Protein AF-A0A135SWC6-F1 (afdb_monomer_lite)

Foldseek 3Di:
DVVVVVVVVVVVVVVVVVLVLLCVLQVVCSVVSVVVVVVVVVVCVVVVVVCLVVLCVVQPDVRSVVVVVVVVVVVVCVVVVCVVCVVVVSVPDPNNVVSVVVVVVVVVVVVVVVVVVVVVVVCVVPPCVVVVVD

Secondary structure (DSSP, 8-state):
-TTHHHHHHHHHHHHHHHHHHHHHHHGGGHHHHHHHHHHHHHHHHHHHHHHHHHHHHHHHHHHHHHHHHHHHHHHTHHHHHHHHHHHHHHHT-HHHHHHHHHHHHHHHHHHHHHHHHHHHHHHHHS-GGGGS--

Organism: NCBI:txid1460502

Sequence (134 aa):
MLAGIPFGMGFMLIFIALLNYLTDAYEIFAASANAAASTSRSLLAVVLPLATTRMFNKLGIAGACSLLGGFSAIMCIIPFIFIWKGEQIRAGSRFCIALKERKAEMQRKVEEQKQREEARRIRLRDSPARKEEV

InterPro domains:
  IPR036259 MFS transporter superfamily [SSF103473] (2-88)

pLDDT: mean 81.42, std 12.16, range [45.78, 96.56]

Structure (mmCIF, N/CA/C/O backbone):
data_AF-A0A135SWC6-F1
#
_entry.id   AF-A0A135SWC6-F1
#
loop_
_atom_site.group_PDB
_atom_site.id
_atom_site.type_symbol
_atom_site.label_atom_id
_atom_site.label_alt_id
_atom_site.label_comp_id
_atom_site.label_asym_id
_atom_site.label_entity_id
_atom_site.label_seq_id
_atom_site.pdbx_PDB_ins_code
_atom_site.Cartn_x
_atom_site.Cartn_y
_atom_site.Cartn_z
_atom_site.occupancy
_atom_site.B_iso_or_equiv
_atom_site.auth_seq_id
_atom_site.auth_comp_id
_atom_site.auth_asym_id
_atom_site.auth_atom_id
_atom_site.pdbx_PDB_model_num
ATOM 1 N N . MET A 1 1 ? 1.683 -0.997 28.472 1.00 65.44 1 MET A N 1
ATOM 2 C CA . MET A 1 1 ? 2.545 -0.605 27.330 1.00 65.44 1 MET A CA 1
ATOM 3 C C . MET A 1 1 ? 3.063 -1.788 26.498 1.00 65.44 1 MET A C 1
ATOM 5 O O . MET A 1 1 ? 3.480 -1.562 25.373 1.00 65.44 1 MET A O 1
ATOM 9 N N . LEU A 1 2 ? 2.951 -3.046 26.956 1.00 85.06 2 LEU A N 1
ATOM 10 C CA . LEU A 1 2 ? 3.399 -4.230 26.194 1.00 85.06 2 LEU A CA 1
ATOM 11 C C . LEU A 1 2 ? 2.574 -4.535 24.923 1.00 85.06 2 LEU A C 1
ATOM 13 O O . LEU A 1 2 ? 3.126 -5.041 23.954 1.00 85.06 2 LEU A O 1
ATOM 17 N N . ALA A 1 3 ? 1.284 -4.179 24.882 1.00 84.69 3 ALA A N 1
ATOM 18 C CA . ALA A 1 3 ? 0.405 -4.471 23.738 1.00 84.69 3 ALA A CA 1
ATOM 19 C C . ALA A 1 3 ? 0.750 -3.693 22.449 1.00 84.69 3 ALA A C 1
ATOM 21 O O . ALA A 1 3 ? 0.398 -4.126 21.355 1.00 84.69 3 ALA A O 1
ATOM 22 N N . GLY A 1 4 ? 1.461 -2.564 22.556 1.00 88.44 4 GLY A N 1
ATOM 23 C CA . GLY A 1 4 ? 1.860 -1.767 21.391 1.00 88.44 4 GLY A CA 1
ATOM 24 C C . GLY A 1 4 ? 2.953 -2.428 20.547 1.00 88.44 4 GLY A C 1
ATOM 25 O O . GLY A 1 4 ? 3.025 -2.177 19.348 1.00 88.44 4 GLY A O 1
ATOM 26 N N . ILE A 1 5 ? 3.764 -3.304 21.150 1.00 92.31 5 ILE A N 1
ATOM 27 C CA . ILE A 1 5 ? 4.873 -3.994 20.478 1.00 92.31 5 ILE A CA 1
ATOM 28 C C . ILE A 1 5 ? 4.365 -4.945 19.380 1.00 92.31 5 ILE A C 1
ATOM 30 O O . ILE A 1 5 ? 4.731 -4.740 18.221 1.00 92.31 5 ILE A O 1
ATOM 34 N N . PRO A 1 6 ? 3.506 -5.947 19.672 1.00 90.56 6 PRO A N 1
ATOM 35 C CA . PRO A 1 6 ? 3.005 -6.850 18.635 1.00 90.56 6 PRO A CA 1
ATOM 36 C C . PRO A 1 6 ? 2.142 -6.116 17.603 1.00 90.56 6 PRO A C 1
ATOM 38 O O . PRO A 1 6 ? 2.193 -6.441 16.419 1.00 90.56 6 PRO A O 1
ATOM 41 N N . PHE A 1 7 ? 1.402 -5.085 18.026 1.00 89.69 7 PHE A N 1
ATOM 42 C CA . PHE A 1 7 ? 0.611 -4.257 17.120 1.00 89.69 7 PHE A CA 1
ATOM 43 C C . PHE A 1 7 ? 1.491 -3.508 16.107 1.00 89.69 7 PHE A C 1
ATOM 45 O O . PHE A 1 7 ? 1.264 -3.603 14.902 1.00 89.69 7 PHE A O 1
ATOM 52 N N . GLY A 1 8 ? 2.525 -2.804 16.579 1.00 92.12 8 GLY A N 1
ATOM 53 C CA . GLY A 1 8 ? 3.450 -2.067 15.716 1.00 92.12 8 GLY A CA 1
ATOM 54 C C . GLY A 1 8 ? 4.256 -2.986 14.799 1.00 92.12 8 GLY A C 1
ATOM 55 O O . GLY A 1 8 ? 4.410 -2.687 13.616 1.00 92.12 8 GLY A O 1
ATOM 56 N N . MET A 1 9 ? 4.708 -4.133 15.317 1.00 93.56 9 MET A N 1
ATOM 57 C CA . MET A 1 9 ? 5.412 -5.147 14.528 1.00 93.56 9 MET A CA 1
ATOM 58 C C . MET A 1 9 ? 4.535 -5.681 13.389 1.00 93.56 9 MET A C 1
ATOM 60 O O . MET A 1 9 ? 4.971 -5.695 12.239 1.00 93.56 9 MET A O 1
ATOM 64 N N . GLY A 1 10 ? 3.288 -6.064 13.684 1.00 91.19 10 GLY A N 1
ATOM 65 C CA . GLY A 1 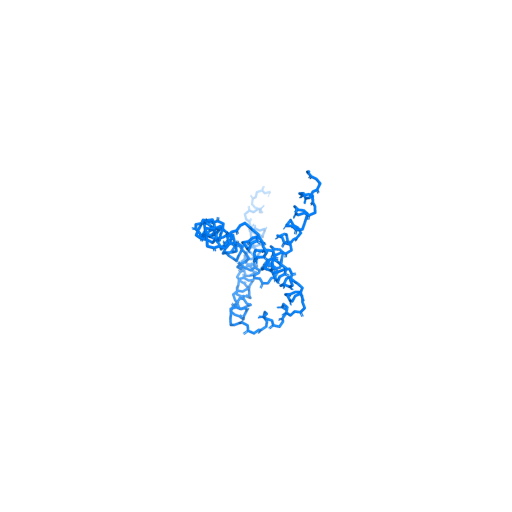10 ? 2.343 -6.542 12.672 1.00 91.19 10 GLY A CA 1
ATOM 66 C C . GLY A 1 10 ? 2.012 -5.474 11.629 1.00 91.19 10 GLY A C 1
ATOM 67 O O . GLY A 1 10 ? 2.035 -5.752 10.430 1.00 91.19 10 GLY A O 1
ATOM 68 N N . PHE A 1 11 ? 1.778 -4.235 12.068 1.00 90.75 11 PHE A N 1
ATOM 69 C CA . PHE A 1 11 ? 1.528 -3.110 11.169 1.00 90.75 11 PHE A CA 1
ATOM 70 C C . PHE A 1 11 ? 2.696 -2.879 10.200 1.00 90.75 11 PHE A C 1
ATOM 72 O O . PHE A 1 11 ? 2.472 -2.796 8.992 1.00 90.75 11 PHE A O 1
ATOM 79 N N . MET A 1 12 ? 3.934 -2.827 10.705 1.00 94.00 12 MET A N 1
ATOM 80 C CA . MET A 1 12 ? 5.123 -2.627 9.870 1.00 94.00 12 MET A CA 1
ATOM 81 C C . MET A 1 12 ? 5.350 -3.783 8.896 1.00 94.00 12 MET A C 1
ATOM 83 O O . MET A 1 12 ? 5.616 -3.537 7.721 1.00 94.00 12 MET A O 1
ATOM 87 N N . LEU A 1 13 ? 5.194 -5.032 9.349 1.00 91.56 13 LEU A N 1
ATOM 88 C CA . LEU A 1 13 ? 5.324 -6.216 8.494 1.00 91.56 13 LEU A CA 1
ATOM 89 C C . LEU A 1 13 ? 4.345 -6.174 7.318 1.00 91.56 13 LEU A C 1
ATOM 91 O O . LEU A 1 13 ? 4.757 -6.319 6.169 1.00 91.56 13 LEU A O 1
ATOM 95 N N . ILE A 1 14 ? 3.062 -5.925 7.592 1.00 89.56 14 ILE A N 1
ATOM 96 C CA . ILE A 1 14 ? 2.028 -5.845 6.552 1.00 89.56 14 ILE A CA 1
ATOM 97 C C . ILE A 1 14 ? 2.291 -4.656 5.623 1.00 89.56 14 ILE A C 1
ATOM 99 O O . ILE A 1 14 ? 2.119 -4.770 4.410 1.00 89.56 14 ILE A O 1
ATOM 103 N N . PHE A 1 15 ? 2.723 -3.517 6.170 1.00 90.56 15 PHE A N 1
ATOM 104 C CA . PHE A 1 15 ? 2.992 -2.318 5.384 1.00 90.56 15 PHE A CA 1
ATOM 105 C C . PHE A 1 15 ? 4.155 -2.519 4.406 1.00 90.56 15 PHE A C 1
ATOM 107 O O . PHE A 1 15 ? 4.007 -2.230 3.220 1.00 90.56 15 PHE A O 1
ATOM 114 N N . ILE A 1 16 ? 5.279 -3.072 4.871 1.00 92.12 16 ILE A N 1
ATOM 115 C CA . ILE A 1 16 ? 6.442 -3.365 4.022 1.00 92.12 16 ILE A CA 1
ATOM 116 C C . ILE A 1 16 ? 6.096 -4.445 2.990 1.00 92.12 16 ILE A C 1
ATOM 118 O O . ILE A 1 16 ? 6.401 -4.279 1.809 1.00 92.12 16 ILE A O 1
ATOM 122 N N . ALA A 1 17 ? 5.405 -5.516 3.398 1.00 89.88 17 ALA A N 1
ATOM 123 C CA . ALA A 1 17 ? 4.977 -6.576 2.486 1.00 89.88 17 ALA A CA 1
ATOM 124 C C . ALA A 1 17 ? 4.074 -6.043 1.361 1.00 89.88 17 ALA A C 1
ATOM 126 O O . ALA A 1 17 ? 4.263 -6.400 0.200 1.00 89.88 17 ALA A O 1
ATOM 127 N N . LEU A 1 18 ? 3.135 -5.145 1.683 1.00 87.44 18 LEU A N 1
ATOM 128 C CA . LEU A 1 18 ? 2.273 -4.495 0.698 1.00 87.44 18 LEU A CA 1
ATOM 129 C C . LEU A 1 18 ? 3.078 -3.659 -0.304 1.00 87.44 18 LEU A C 1
ATOM 131 O O . LEU A 1 18 ? 2.820 -3.762 -1.499 1.00 87.44 18 LEU A O 1
ATOM 135 N N . LEU A 1 19 ? 4.023 -2.835 0.163 1.00 89.38 19 LEU A N 1
ATOM 136 C CA . LEU A 1 19 ? 4.838 -1.983 -0.713 1.00 89.38 19 LEU A CA 1
ATOM 137 C C . LEU A 1 19 ? 5.704 -2.811 -1.669 1.00 89.38 19 LEU A C 1
ATOM 139 O O . LEU A 1 19 ? 5.791 -2.482 -2.853 1.00 89.38 19 LEU A O 1
ATOM 143 N N . ASN A 1 20 ? 6.298 -3.900 -1.176 1.00 89.19 20 ASN A N 1
ATOM 144 C CA . ASN A 1 20 ? 7.067 -4.824 -2.008 1.00 89.19 20 ASN A CA 1
ATOM 145 C C . ASN A 1 20 ? 6.163 -5.508 -3.037 1.00 89.19 20 ASN A C 1
ATOM 147 O O . ASN A 1 20 ? 6.449 -5.459 -4.229 1.00 89.19 20 ASN A O 1
ATOM 151 N N . TYR A 1 21 ? 5.009 -6.028 -2.608 1.00 84.06 21 TYR A N 1
ATOM 152 C CA . TYR A 1 21 ? 4.042 -6.640 -3.518 1.00 84.06 21 TYR A CA 1
ATOM 153 C C . TYR A 1 21 ? 3.557 -5.670 -4.604 1.00 84.06 21 TYR A C 1
ATOM 155 O O . TYR A 1 21 ? 3.471 -6.043 -5.770 1.00 84.06 21 TYR A O 1
ATOM 163 N N . LEU A 1 22 ? 3.255 -4.414 -4.255 1.00 83.56 22 LEU A N 1
ATOM 164 C CA . LEU A 1 22 ? 2.836 -3.403 -5.229 1.00 83.56 22 LEU A CA 1
ATOM 165 C C . LEU A 1 22 ? 3.957 -3.066 -6.214 1.00 83.56 22 LEU A C 1
ATOM 167 O O . LEU A 1 22 ? 3.697 -2.882 -7.402 1.00 83.56 22 LEU A O 1
ATOM 171 N N . THR A 1 23 ? 5.194 -3.015 -5.730 1.00 85.19 23 THR A N 1
ATOM 172 C CA . THR A 1 23 ? 6.367 -2.768 -6.569 1.00 85.19 23 THR A CA 1
ATOM 173 C C . THR A 1 23 ? 6.574 -3.907 -7.565 1.00 85.19 23 THR A C 1
ATOM 175 O O . THR A 1 23 ? 6.701 -3.648 -8.760 1.00 85.19 23 THR A O 1
ATOM 178 N N . ASP A 1 24 ? 6.480 -5.157 -7.113 1.00 82.62 24 ASP A N 1
ATOM 179 C CA . ASP A 1 24 ? 6.652 -6.341 -7.961 1.00 82.62 24 ASP A CA 1
ATOM 180 C C . ASP A 1 24 ? 5.457 -6.590 -8.897 1.00 82.62 24 ASP A C 1
ATOM 182 O O . ASP A 1 24 ? 5.596 -7.156 -9.984 1.00 82.62 24 ASP A O 1
ATOM 186 N N . ALA A 1 25 ? 4.247 -6.191 -8.499 1.00 77.75 25 ALA A N 1
ATOM 187 C CA . ALA A 1 25 ? 3.046 -6.361 -9.313 1.00 77.75 25 ALA A CA 1
ATOM 188 C C . ALA A 1 25 ? 2.902 -5.289 -10.401 1.00 77.75 25 ALA A C 1
ATOM 190 O O . ALA A 1 25 ? 2.391 -5.596 -11.481 1.00 77.75 25 ALA A O 1
ATOM 191 N N . TYR A 1 26 ? 3.323 -4.051 -10.121 1.00 74.75 26 TYR A N 1
ATOM 192 C CA . TYR A 1 26 ? 3.087 -2.898 -10.992 1.00 74.75 26 TYR A CA 1
ATOM 193 C C . TYR A 1 26 ? 4.347 -2.318 -11.636 1.00 74.75 26 TYR A C 1
ATOM 195 O O . TYR A 1 26 ? 4.194 -1.487 -12.527 1.00 74.75 26 TYR A O 1
ATOM 203 N N . GLU A 1 27 ? 5.550 -2.738 -11.230 1.00 80.50 27 GLU A N 1
ATOM 204 C CA . GLU A 1 27 ? 6.871 -2.374 -11.771 1.00 80.50 27 GLU A CA 1
ATOM 205 C C . GLU A 1 27 ? 6.989 -0.907 -12.234 1.00 80.50 27 GLU A C 1
ATOM 207 O O . GLU A 1 27 ? 7.358 -0.032 -11.458 1.00 80.50 27 GLU A O 1
ATOM 212 N N . ILE A 1 28 ? 6.636 -0.601 -13.488 1.00 78.06 28 ILE A N 1
ATOM 213 C CA . ILE A 1 28 ? 6.703 0.753 -14.069 1.00 78.06 28 ILE A CA 1
ATOM 214 C C . ILE A 1 28 ? 5.759 1.734 -13.379 1.00 78.06 28 ILE A C 1
ATOM 216 O O . ILE A 1 28 ? 6.099 2.900 -13.191 1.00 78.06 28 ILE A O 1
ATOM 220 N N . PHE A 1 29 ? 4.572 1.276 -12.988 1.00 80.06 29 PHE A N 1
ATOM 221 C CA . PHE A 1 29 ? 3.599 2.089 -12.265 1.00 80.06 29 PHE A CA 1
ATOM 222 C C . PHE A 1 29 ? 3.674 1.875 -10.750 1.00 80.06 29 PHE A C 1
ATOM 224 O O . PHE A 1 29 ? 2.767 2.310 -10.044 1.00 80.06 29 PHE A O 1
ATOM 231 N N . ALA A 1 30 ? 4.748 1.269 -10.226 1.00 83.94 30 ALA A N 1
ATOM 232 C CA . ALA A 1 30 ? 4.932 1.051 -8.789 1.00 83.94 30 ALA A CA 1
ATOM 233 C C . ALA A 1 30 ? 4.803 2.350 -7.976 1.00 83.94 30 ALA A C 1
ATOM 235 O O . ALA A 1 30 ? 4.108 2.384 -6.962 1.00 83.94 30 ALA A O 1
ATOM 236 N N . ALA A 1 31 ? 5.401 3.450 -8.450 1.00 86.38 31 ALA A N 1
ATOM 237 C CA . ALA A 1 31 ? 5.317 4.749 -7.780 1.00 86.38 31 ALA A CA 1
ATOM 238 C C . ALA A 1 31 ? 3.871 5.276 -7.698 1.00 86.38 31 ALA A C 1
ATOM 240 O O . ALA A 1 31 ? 3.433 5.737 -6.644 1.00 86.38 31 ALA A O 1
ATOM 241 N N . SER A 1 32 ? 3.107 5.163 -8.789 1.00 88.31 32 SER A N 1
ATOM 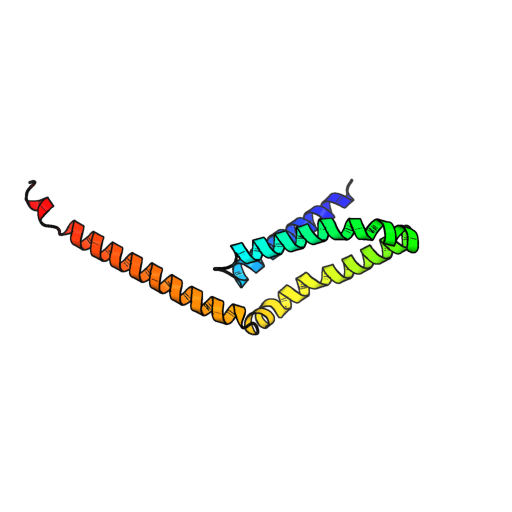242 C CA . SER A 1 32 ? 1.701 5.586 -8.834 1.00 88.31 32 SER A CA 1
ATOM 243 C C . SER A 1 32 ? 0.806 4.670 -7.999 1.00 88.31 32 SER A C 1
ATOM 245 O O . SER A 1 32 ? -0.058 5.159 -7.274 1.00 88.31 32 SER A O 1
ATOM 247 N N . ALA A 1 33 ? 1.049 3.358 -8.029 1.00 86.94 33 ALA A N 1
ATOM 248 C CA . ALA A 1 33 ? 0.330 2.395 -7.208 1.00 86.94 33 ALA A CA 1
ATOM 249 C C . ALA A 1 33 ? 0.562 2.658 -5.710 1.00 86.94 33 ALA A C 1
ATOM 251 O O . ALA A 1 33 ? -0.393 2.687 -4.934 1.00 86.94 33 ALA A O 1
ATOM 252 N N . ASN A 1 34 ? 1.807 2.931 -5.305 1.00 89.31 34 ASN A N 1
ATOM 253 C CA . ASN A 1 34 ? 2.138 3.285 -3.924 1.00 89.31 34 ASN A CA 1
ATOM 254 C C . ASN A 1 34 ? 1.510 4.624 -3.510 1.00 89.31 34 ASN A C 1
ATOM 256 O O . ASN A 1 34 ? 1.041 4.750 -2.378 1.00 89.31 34 ASN A O 1
ATOM 260 N N . ALA A 1 35 ? 1.438 5.600 -4.422 1.00 92.38 35 ALA A N 1
ATOM 261 C CA . ALA A 1 35 ? 0.724 6.854 -4.188 1.00 92.38 35 ALA A CA 1
ATOM 262 C C . ALA A 1 35 ? -0.786 6.626 -4.007 1.00 92.38 35 ALA A C 1
ATOM 264 O O . ALA A 1 35 ? -1.367 7.121 -3.049 1.00 92.38 35 ALA A O 1
ATOM 265 N N . ALA A 1 36 ? -1.425 5.815 -4.855 1.00 91.75 36 ALA A N 1
ATOM 266 C CA . ALA A 1 36 ? -2.835 5.466 -4.690 1.00 91.75 36 ALA A CA 1
ATOM 267 C C . ALA A 1 36 ? -3.083 4.750 -3.350 1.00 91.75 36 ALA A C 1
ATOM 269 O O . ALA A 1 36 ? -3.995 5.115 -2.609 1.00 91.75 36 ALA A O 1
ATOM 270 N N . ALA A 1 37 ? -2.226 3.790 -2.988 1.00 90.19 37 ALA A N 1
ATOM 271 C CA . ALA A 1 37 ? -2.308 3.081 -1.714 1.00 90.19 37 ALA A CA 1
ATOM 272 C C . ALA A 1 37 ? -2.129 4.014 -0.501 1.00 90.19 37 ALA A C 1
ATOM 274 O O . ALA A 1 37 ? -2.796 3.833 0.523 1.00 90.19 37 ALA A O 1
ATOM 275 N N . SER A 1 38 ? -1.244 5.013 -0.585 1.00 93.44 38 SER A N 1
ATOM 276 C CA . SER A 1 38 ? -1.070 6.006 0.478 1.00 93.44 38 SER A CA 1
ATOM 277 C C . SER A 1 38 ? -2.269 6.953 0.563 1.00 93.44 38 SER A C 1
ATOM 279 O O . SER A 1 38 ? -2.784 7.165 1.658 1.00 93.44 38 SER A O 1
ATOM 281 N N . THR A 1 39 ? -2.795 7.430 -0.569 1.00 96.12 39 THR A N 1
ATOM 282 C CA . THR A 1 39 ? -3.995 8.277 -0.615 1.00 96.12 39 THR A CA 1
ATOM 283 C C . THR A 1 39 ? -5.218 7.565 -0.045 1.00 96.12 39 THR A C 1
ATOM 285 O O . THR A 1 39 ? -5.904 8.137 0.801 1.00 96.12 39 THR A O 1
ATOM 288 N N . SER A 1 40 ? -5.482 6.312 -0.433 1.00 93.81 40 SER A N 1
ATOM 289 C CA . SER A 1 40 ? -6.600 5.535 0.119 1.00 93.81 40 SER A CA 1
ATOM 290 C C . SER A 1 40 ? -6.474 5.356 1.632 1.00 93.81 40 SER A C 1
ATOM 292 O O . SER A 1 40 ? -7.455 5.523 2.355 1.00 93.81 40 SER A O 1
ATOM 294 N N . ARG A 1 41 ? -5.264 5.075 2.133 1.00 91.94 41 ARG A N 1
ATOM 295 C CA . ARG A 1 41 ? -5.004 4.963 3.576 1.00 91.94 41 ARG A CA 1
ATOM 296 C C . ARG A 1 41 ? -5.268 6.282 4.302 1.00 91.94 41 ARG A C 1
ATOM 298 O O . ARG A 1 41 ? -5.934 6.271 5.334 1.00 91.94 41 ARG A O 1
ATOM 305 N N . SER A 1 42 ? -4.789 7.399 3.762 1.00 95.69 42 SER A N 1
ATOM 306 C CA . SER A 1 42 ? -5.021 8.728 4.339 1.00 95.69 42 SER A CA 1
ATOM 307 C C . SER A 1 42 ? -6.502 9.101 4.338 1.00 95.69 42 SER A C 1
ATOM 309 O O . SER A 1 42 ? -7.003 9.610 5.336 1.00 95.69 42 SER A O 1
ATOM 311 N N . LEU A 1 43 ? -7.231 8.791 3.262 1.00 96.56 43 LEU A N 1
ATOM 312 C CA . LEU A 1 43 ? -8.670 9.038 3.189 1.00 96.56 43 LEU A CA 1
ATOM 313 C C . LEU A 1 43 ? -9.419 8.275 4.285 1.00 96.56 43 LEU A C 1
ATOM 315 O O . LEU A 1 43 ? -10.233 8.858 4.996 1.00 96.56 43 LEU A O 1
ATOM 319 N N . LEU A 1 44 ? -9.107 6.990 4.467 1.00 92.06 44 LEU A N 1
ATOM 320 C CA . LEU A 1 44 ? -9.701 6.187 5.534 1.00 92.06 44 LEU A CA 1
ATOM 321 C C . LEU A 1 44 ? -9.352 6.737 6.922 1.00 92.06 44 LEU A C 1
ATOM 323 O O . LEU A 1 44 ? -10.237 6.810 7.771 1.00 92.06 44 LEU A O 1
ATOM 327 N N . ALA A 1 45 ? -8.111 7.183 7.137 1.00 92.69 45 ALA A N 1
ATOM 328 C CA . ALA A 1 45 ? -7.689 7.783 8.402 1.00 92.69 45 ALA A CA 1
ATOM 329 C C . ALA A 1 45 ? -8.484 9.051 8.764 1.00 92.69 45 ALA A C 1
ATOM 331 O O . ALA A 1 45 ? -8.681 9.317 9.946 1.00 92.69 45 ALA A O 1
ATOM 332 N N . VAL A 1 46 ? -8.977 9.802 7.773 1.00 94.75 46 VAL A N 1
ATOM 333 C CA . VAL A 1 46 ? -9.832 10.983 7.995 1.00 94.75 46 VAL A CA 1
ATOM 334 C C . VAL A 1 46 ? -11.313 10.608 8.116 1.00 94.75 46 VAL A C 1
ATOM 336 O O . VAL A 1 46 ? -12.018 11.129 8.980 1.00 94.75 46 VAL A O 1
ATOM 339 N N . VAL A 1 47 ? -11.804 9.700 7.271 1.00 94.06 47 VAL A N 1
ATOM 340 C CA . VAL A 1 47 ? -13.235 9.367 7.192 1.00 94.06 47 VAL A CA 1
ATOM 341 C C . VAL A 1 47 ? -13.701 8.524 8.381 1.00 94.06 47 VAL A C 1
ATOM 343 O O . VAL A 1 47 ? -14.790 8.762 8.904 1.00 94.06 47 VAL A O 1
ATOM 346 N N . LEU A 1 48 ? -12.894 7.560 8.839 1.00 89.81 48 LEU A N 1
ATOM 347 C CA . LEU A 1 48 ? -13.265 6.665 9.942 1.00 89.81 48 LEU A CA 1
ATOM 348 C C . LEU A 1 48 ? -13.604 7.433 11.234 1.00 89.81 48 LEU A C 1
ATOM 350 O O . LEU A 1 4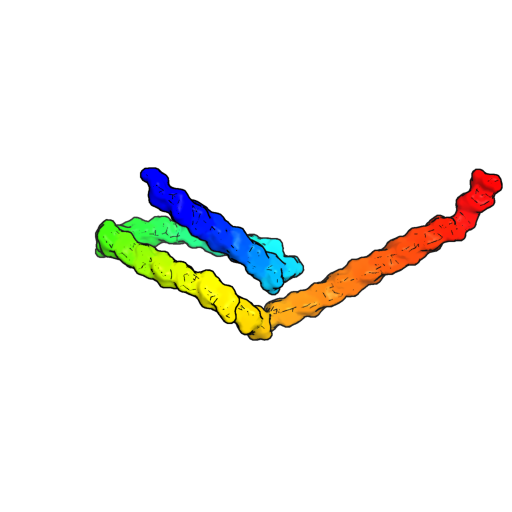8 ? -14.711 7.240 11.740 1.00 89.81 48 LEU A O 1
ATOM 354 N N . PRO A 1 49 ? -12.752 8.350 11.741 1.00 90.81 49 PRO A N 1
ATOM 355 C CA . PRO A 1 49 ? -13.062 9.150 12.929 1.00 90.81 49 PRO A CA 1
ATOM 356 C C . PRO A 1 49 ? -14.356 9.963 12.821 1.00 90.81 49 PRO A C 1
ATOM 358 O O . PRO A 1 49 ? -15.065 10.114 13.815 1.00 90.81 49 PRO A O 1
ATOM 361 N N . LEU A 1 50 ? -14.696 10.448 11.622 1.00 91.75 50 LEU A N 1
ATOM 362 C CA . LEU A 1 50 ? -15.914 11.228 11.396 1.00 91.75 50 LEU A CA 1
ATOM 363 C C . LEU A 1 50 ? -17.183 10.391 11.640 1.00 91.75 50 LEU A C 1
ATOM 365 O O . LEU A 1 50 ? -18.179 10.894 12.164 1.00 91.75 50 LEU A O 1
ATOM 369 N N . ALA A 1 51 ? -17.138 9.099 11.305 1.00 88.06 51 ALA A N 1
ATOM 370 C CA . ALA A 1 51 ? -18.220 8.152 11.563 1.00 88.06 51 ALA A CA 1
ATOM 371 C C . ALA A 1 51 ? -18.212 7.611 13.008 1.00 88.06 51 ALA A C 1
ATOM 373 O O . ALA A 1 51 ? -19.272 7.281 13.551 1.00 88.06 51 ALA A O 1
ATOM 374 N N . THR A 1 52 ? -17.040 7.562 13.652 1.00 89.00 52 THR A N 1
ATOM 375 C CA . THR A 1 52 ? -16.839 6.986 14.991 1.00 89.00 52 THR A CA 1
ATOM 376 C C . THR A 1 52 ? -17.766 7.592 16.043 1.00 89.00 52 THR A C 1
ATOM 378 O O . THR A 1 52 ? -18.405 6.846 16.781 1.00 89.00 52 THR A O 1
ATOM 381 N N . THR A 1 53 ? -17.938 8.915 16.090 1.00 88.69 53 THR A N 1
ATOM 382 C CA . THR A 1 53 ? -18.803 9.560 17.100 1.00 88.69 53 THR A CA 1
ATOM 383 C C . THR A 1 53 ? -20.249 9.069 17.020 1.00 88.69 53 THR A C 1
ATOM 385 O O . THR A 1 53 ? -20.877 8.769 18.033 1.00 88.69 53 THR A O 1
ATOM 388 N N . ARG A 1 54 ? -20.793 8.932 15.804 1.00 87.81 54 ARG A N 1
ATOM 389 C CA . ARG A 1 54 ? -22.163 8.434 15.601 1.00 87.81 54 ARG A CA 1
ATOM 390 C C . ARG A 1 54 ? -22.272 6.941 15.914 1.00 87.81 54 ARG A C 1
ATOM 392 O O . ARG A 1 54 ? -23.287 6.519 16.463 1.00 87.81 54 ARG A O 1
ATOM 399 N N . MET A 1 55 ? -21.229 6.168 15.612 1.00 90.88 55 MET A N 1
ATOM 400 C CA . MET A 1 55 ? -21.151 4.740 15.924 1.00 90.88 55 MET A CA 1
ATOM 401 C C . MET A 1 55 ? -21.155 4.488 17.437 1.00 90.88 55 MET A C 1
ATOM 403 O O . MET A 1 55 ? -21.982 3.719 17.922 1.00 90.88 55 MET A O 1
ATOM 407 N N . PHE A 1 56 ? -20.294 5.175 18.192 1.00 90.00 56 PHE A N 1
ATOM 408 C CA . PHE A 1 56 ? -20.207 5.012 19.646 1.00 90.00 56 PHE A CA 1
ATOM 409 C C . PHE A 1 56 ? -21.475 5.485 20.366 1.00 90.00 56 PHE A C 1
ATOM 411 O O . PHE A 1 56 ? -21.909 4.828 21.309 1.00 90.00 56 PHE A O 1
ATOM 418 N N . ASN A 1 57 ? -22.125 6.549 19.883 1.00 89.88 57 ASN A N 1
ATOM 419 C CA . ASN A 1 57 ? -23.381 7.032 20.466 1.00 89.88 57 ASN A CA 1
ATOM 420 C C . ASN A 1 57 ? -24.553 6.052 20.286 1.00 89.88 57 ASN A C 1
ATOM 422 O O . ASN A 1 57 ? -25.437 6.013 21.135 1.00 89.88 57 ASN A O 1
ATOM 426 N N . LYS A 1 58 ? -24.590 5.272 19.194 1.00 89.19 58 LYS A N 1
ATOM 427 C CA . LYS A 1 58 ? -25.663 4.289 18.958 1.00 89.19 58 LYS A CA 1
ATOM 428 C C . LYS A 1 58 ? -25.394 2.918 19.576 1.00 89.19 58 LYS A C 1
ATOM 430 O O . LYS A 1 58 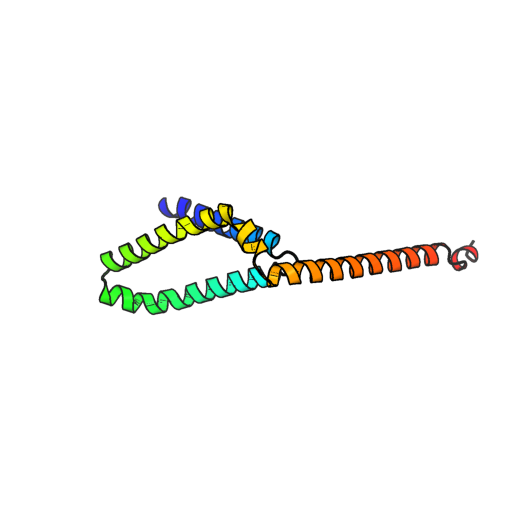? -26.334 2.276 20.026 1.00 89.19 58 LYS A O 1
ATOM 435 N N . LEU A 1 59 ? -24.144 2.453 19.546 1.00 85.00 59 LEU A N 1
ATOM 436 C CA . LEU A 1 59 ? -23.776 1.077 19.911 1.00 85.00 59 LEU A CA 1
ATOM 437 C C . LEU A 1 59 ? -23.164 0.950 21.314 1.00 85.00 59 LEU A C 1
ATOM 439 O O . LEU A 1 59 ? -22.986 -0.164 21.808 1.00 85.00 59 LEU A O 1
ATOM 443 N N . GLY A 1 60 ? -22.816 2.072 21.949 1.00 87.88 60 GLY A N 1
ATOM 444 C CA . GLY A 1 60 ? -22.060 2.086 23.196 1.00 87.88 60 GLY A CA 1
ATOM 445 C C . GLY A 1 60 ? -20.622 1.584 23.023 1.00 87.88 60 GLY A C 1
ATOM 446 O O . GLY A 1 60 ? -20.202 1.150 21.948 1.00 87.88 60 GLY A O 1
ATOM 447 N N . ILE A 1 61 ? -19.844 1.638 24.105 1.00 89.06 61 ILE A N 1
ATOM 448 C CA . ILE A 1 61 ? -18.405 1.325 24.076 1.00 89.06 61 ILE A CA 1
ATOM 449 C C . ILE A 1 61 ? -18.166 -0.155 23.746 1.00 89.06 61 ILE A C 1
ATOM 451 O O . ILE A 1 61 ? -17.382 -0.472 22.855 1.00 89.06 61 ILE A O 1
ATOM 455 N N . ALA A 1 62 ? -18.869 -1.067 24.422 1.00 88.94 62 ALA A N 1
ATOM 456 C CA . ALA A 1 62 ? -18.683 -2.505 24.229 1.00 88.94 62 ALA A CA 1
ATOM 457 C C . ALA A 1 62 ? -19.105 -2.971 22.823 1.00 88.94 62 ALA A C 1
ATOM 459 O O . ALA A 1 62 ? -18.397 -3.762 22.195 1.00 88.94 62 ALA A O 1
ATOM 460 N N . GLY A 1 63 ? -20.223 -2.445 22.306 1.00 89.75 63 GLY A N 1
ATOM 461 C CA . GLY A 1 63 ? -20.722 -2.774 20.971 1.00 89.75 63 GLY A CA 1
ATOM 462 C C . GLY A 1 63 ? -19.799 -2.261 19.867 1.00 89.75 63 GLY A C 1
ATOM 463 O O . GLY A 1 63 ? -19.423 -3.018 18.973 1.00 89.75 63 GLY A O 1
ATOM 464 N N . ALA A 1 64 ? -19.372 -0.998 19.957 1.00 89.12 64 ALA A N 1
ATOM 465 C CA . ALA A 1 64 ? -18.463 -0.394 18.985 1.00 89.12 64 ALA A CA 1
ATOM 466 C C . ALA A 1 64 ? -17.094 -1.099 18.954 1.00 89.12 64 ALA A C 1
ATOM 468 O O . ALA A 1 64 ? -16.592 -1.420 17.876 1.00 89.12 64 ALA A O 1
ATOM 469 N N . CYS A 1 65 ? -16.515 -1.409 20.120 1.00 89.94 65 CYS A N 1
ATOM 470 C CA . CYS A 1 65 ? -15.244 -2.131 20.209 1.00 89.94 65 CYS A CA 1
ATOM 471 C C . CYS A 1 65 ? -15.335 -3.558 19.649 1.00 89.94 65 CYS A C 1
ATOM 473 O O . CYS A 1 65 ? -14.423 -3.990 18.946 1.00 89.94 65 CYS A O 1
ATOM 475 N N . SER A 1 66 ? -16.432 -4.277 19.906 1.00 92.12 66 SER A N 1
ATOM 476 C CA . SER A 1 66 ? -16.627 -5.641 19.388 1.00 92.12 66 SER A CA 1
ATOM 477 C C . SER A 1 66 ? -16.792 -5.658 17.867 1.00 92.12 66 SER A C 1
ATOM 479 O O . SER A 1 66 ? -16.237 -6.525 17.196 1.00 92.12 66 SER A O 1
ATOM 481 N N . LEU A 1 67 ? -17.494 -4.668 17.307 1.00 91.19 67 LEU A N 1
ATOM 482 C CA . LEU A 1 67 ? -17.664 -4.524 15.861 1.00 91.19 67 LEU A CA 1
ATOM 483 C C . LEU A 1 67 ? -16.339 -4.192 15.161 1.00 91.19 67 LEU A C 1
ATOM 485 O O . LEU A 1 67 ? -15.986 -4.841 14.177 1.00 91.19 67 LEU A O 1
ATOM 489 N N . LEU A 1 68 ? -15.576 -3.230 15.691 1.00 90.38 68 LEU A N 1
ATOM 490 C CA . LEU A 1 68 ? -14.252 -2.886 15.161 1.00 90.38 68 LEU A CA 1
ATOM 491 C C . LEU A 1 68 ? -13.259 -4.048 15.302 1.00 90.38 68 LEU A C 1
ATOM 493 O O . LEU A 1 68 ? -12.496 -4.321 14.375 1.00 90.38 68 LEU A O 1
ATOM 497 N N . GLY A 1 69 ? -13.292 -4.762 16.431 1.00 90.31 69 GLY A N 1
ATOM 498 C CA . GLY A 1 69 ? -12.481 -5.956 16.662 1.00 90.31 69 GLY A CA 1
ATOM 499 C C . GLY A 1 69 ? -12.812 -7.086 15.685 1.00 90.31 69 GLY A C 1
ATOM 500 O O . GLY A 1 69 ? -11.906 -7.653 15.078 1.00 90.31 69 GLY A O 1
ATOM 501 N N . GLY A 1 70 ? -14.100 -7.364 15.464 1.00 92.19 70 GLY A N 1
ATOM 502 C CA . GLY A 1 70 ? -14.554 -8.359 14.489 1.00 92.19 70 GLY A CA 1
ATOM 503 C C . GLY A 1 70 ? -14.171 -7.995 13.053 1.00 92.19 70 GLY A C 1
ATOM 504 O O . GLY A 1 70 ? -13.659 -8.836 12.317 1.00 92.19 70 GLY A O 1
ATOM 505 N N . PHE A 1 71 ? -14.333 -6.727 12.667 1.00 90.81 71 PHE A N 1
ATOM 506 C CA . PHE A 1 71 ? -13.907 -6.249 11.351 1.00 90.81 71 PHE A CA 1
ATOM 507 C C . PHE A 1 71 ? -12.390 -6.383 11.158 1.00 90.81 71 PHE A C 1
ATOM 509 O O . PHE A 1 71 ? -11.937 -6.862 10.119 1.00 90.81 71 PHE A O 1
ATOM 516 N N . SER A 1 72 ? -11.601 -6.032 12.177 1.00 89.56 72 SER A N 1
ATOM 517 C CA . SER A 1 72 ? -10.145 -6.214 12.174 1.00 89.56 72 SER A CA 1
ATOM 518 C C . SER A 1 72 ? -9.749 -7.687 12.005 1.00 89.56 72 SER A C 1
ATOM 520 O O . SER A 1 72 ? -8.888 -8.008 11.187 1.00 89.56 72 SER A O 1
ATOM 522 N N . ALA A 1 73 ? -10.433 -8.606 12.697 1.00 90.25 73 ALA A N 1
ATOM 523 C CA . ALA A 1 73 ? -10.189 -10.042 12.568 1.00 90.25 73 ALA A CA 1
ATOM 524 C C . ALA A 1 73 ? -10.458 -10.563 11.144 1.00 90.25 73 ALA A C 1
ATOM 526 O O . ALA A 1 73 ? -9.677 -11.359 10.627 1.00 90.25 73 ALA A O 1
ATOM 527 N N . ILE A 1 74 ? -11.511 -10.075 10.476 1.00 91.25 74 ILE A N 1
ATOM 528 C CA . ILE A 1 74 ? -11.788 -10.406 9.067 1.00 91.25 74 ILE A CA 1
ATOM 529 C C . ILE A 1 74 ? -10.681 -9.857 8.156 1.00 91.25 74 ILE A C 1
ATOM 531 O O . ILE A 1 74 ? -10.190 -10.567 7.277 1.00 91.25 74 ILE A O 1
ATOM 535 N N . MET A 1 75 ? -10.246 -8.612 8.379 1.00 87.62 75 MET A N 1
ATOM 536 C CA . MET A 1 75 ? -9.174 -7.988 7.594 1.00 87.62 75 MET A CA 1
ATOM 537 C C . MET A 1 75 ? -7.836 -8.730 7.727 1.00 87.62 75 MET A C 1
ATOM 539 O O . MET A 1 75 ? -7.078 -8.775 6.760 1.00 87.62 75 MET A O 1
ATOM 543 N N . CYS A 1 76 ? -7.557 -9.375 8.867 1.00 86.94 76 CYS A N 1
ATOM 544 C CA . CYS A 1 76 ? -6.359 -10.206 9.041 1.00 86.94 76 CYS A CA 1
ATOM 545 C C . CYS A 1 76 ? -6.275 -11.379 8.052 1.00 86.94 76 CYS A C 1
ATOM 547 O O . CYS A 1 76 ? -5.171 -11.823 7.749 1.00 86.94 76 CYS A O 1
ATOM 549 N N . ILE A 1 77 ? -7.398 -11.872 7.519 1.00 85.31 77 ILE A N 1
ATOM 550 C CA . ILE A 1 77 ? -7.419 -12.996 6.566 1.00 85.31 77 ILE A CA 1
ATOM 551 C C . ILE A 1 77 ? -6.976 -12.543 5.161 1.00 85.31 77 ILE A C 1
ATOM 553 O O . ILE A 1 77 ? -6.404 -13.317 4.393 1.00 85.31 77 ILE A O 1
ATOM 557 N N . ILE A 1 78 ? -7.184 -11.267 4.826 1.00 83.81 78 ILE A N 1
ATOM 558 C CA . ILE A 1 78 ? -6.907 -10.694 3.501 1.00 83.81 78 ILE A CA 1
ATOM 559 C C . ILE A 1 78 ? -5.459 -10.899 3.028 1.00 83.81 78 ILE A C 1
ATOM 561 O O . ILE A 1 78 ? -5.298 -11.401 1.914 1.00 83.81 78 ILE A O 1
ATOM 565 N N . PRO A 1 79 ? -4.400 -10.562 3.796 1.00 78.94 79 PRO A N 1
ATOM 566 C CA . PRO A 1 79 ? -3.025 -10.749 3.330 1.00 78.94 79 PRO A CA 1
ATOM 567 C C . PRO A 1 79 ? -2.709 -12.210 2.976 1.00 78.94 79 PRO A C 1
ATOM 569 O O . PRO A 1 79 ? -2.028 -12.455 1.984 1.00 78.94 79 PRO A O 1
ATOM 572 N N . PHE A 1 80 ? -3.262 -13.187 3.703 1.00 80.00 80 PHE A N 1
ATOM 573 C CA . PHE A 1 80 ? -3.080 -14.610 3.391 1.00 80.00 80 PHE A CA 1
ATOM 574 C C . PHE A 1 80 ? -3.748 -15.005 2.070 1.00 80.00 80 PHE A C 1
ATOM 576 O O . PHE A 1 80 ? -3.159 -15.726 1.265 1.00 80.00 80 PHE A O 1
ATOM 583 N N . ILE A 1 81 ? -4.951 -14.487 1.806 1.00 78.38 81 ILE A N 1
ATOM 584 C CA . ILE A 1 81 ? -5.648 -14.710 0.532 1.00 78.38 81 ILE A CA 1
ATOM 585 C C . ILE A 1 81 ? -4.857 -14.096 -0.630 1.00 78.38 81 ILE A C 1
ATOM 587 O O . ILE A 1 81 ? -4.724 -14.721 -1.684 1.00 78.38 81 ILE A O 1
ATOM 591 N N . PHE A 1 82 ? -4.308 -12.893 -0.441 1.00 73.44 82 PHE A N 1
ATOM 592 C CA . PHE A 1 82 ? -3.492 -12.220 -1.454 1.00 73.44 82 PHE A CA 1
ATOM 593 C C . PHE A 1 82 ? -2.194 -12.972 -1.762 1.00 73.44 82 PHE A C 1
ATOM 595 O O . PHE A 1 82 ? -1.817 -13.045 -2.928 1.00 73.44 82 PHE A O 1
ATOM 602 N N . ILE A 1 83 ? -1.550 -13.587 -0.766 1.00 70.31 83 ILE A N 1
ATOM 603 C CA . ILE A 1 83 ? -0.374 -14.445 -0.989 1.00 70.31 83 ILE A CA 1
ATOM 604 C C . ILE A 1 83 ? -0.751 -15.683 -1.815 1.00 70.31 83 ILE A C 1
ATOM 606 O O . ILE A 1 83 ? -0.011 -16.066 -2.716 1.00 70.31 83 ILE A O 1
ATOM 610 N N . TRP A 1 84 ? -1.912 -16.292 -1.556 1.00 67.75 84 TRP A N 1
ATOM 611 C CA . TRP A 1 84 ? -2.301 -17.544 -2.212 1.00 67.75 84 TRP A CA 1
ATOM 612 C C . TRP A 1 84 ? -2.869 -17.360 -3.631 1.00 67.75 84 TRP A C 1
ATOM 614 O O . TRP A 1 84 ? -2.687 -18.225 -4.484 1.00 67.75 84 TRP A O 1
ATOM 624 N N . LYS A 1 85 ? -3.546 -16.235 -3.912 1.00 63.94 85 LYS A N 1
ATOM 625 C CA . LYS A 1 85 ? -4.193 -15.951 -5.214 1.00 63.94 85 LYS A CA 1
ATOM 626 C C . LYS A 1 85 ? -3.623 -14.754 -5.983 1.00 63.94 85 LYS A C 1
ATOM 628 O O . LYS A 1 85 ? -4.150 -14.421 -7.047 1.00 63.94 85 LYS A O 1
ATOM 633 N N . GLY A 1 86 ? -2.564 -14.110 -5.493 1.00 61.47 86 GLY A N 1
ATOM 634 C CA . GLY A 1 86 ? -2.016 -12.881 -6.080 1.00 61.47 86 GLY A CA 1
ATOM 635 C C . GLY A 1 86 ? -1.647 -13.017 -7.559 1.00 61.47 86 GLY A C 1
ATOM 636 O O . GLY A 1 86 ? -1.968 -12.143 -8.365 1.00 61.47 86 GLY A O 1
ATOM 637 N N . GLU A 1 87 ? -1.078 -14.159 -7.949 1.00 58.69 87 GLU A N 1
ATOM 638 C CA . GLU A 1 87 ? -0.704 -14.435 -9.340 1.00 58.69 87 GLU A CA 1
ATOM 639 C C . GLU A 1 87 ? -1.915 -14.547 -10.281 1.00 58.69 87 GLU A C 1
ATOM 641 O O . GLU A 1 87 ? -1.896 -13.995 -11.382 1.00 58.69 87 GLU A O 1
ATOM 646 N N . GLN A 1 88 ? -3.006 -15.179 -9.827 1.00 53.81 88 GLN A N 1
ATOM 647 C CA . GLN A 1 88 ? -4.237 -15.326 -10.614 1.00 53.81 88 GLN A CA 1
ATOM 648 C C . GLN A 1 88 ? -5.000 -14.004 -10.761 1.00 53.81 88 GLN A C 1
ATOM 650 O O . GLN A 1 88 ? -5.541 -13.718 -11.828 1.00 53.81 88 GLN A O 1
ATOM 655 N N . ILE A 1 89 ? -5.007 -13.163 -9.721 1.00 59.41 89 ILE A N 1
ATOM 656 C CA . ILE A 1 89 ? -5.620 -11.826 -9.775 1.00 59.41 89 ILE A CA 1
ATOM 657 C C . ILE A 1 89 ? -4.836 -10.917 -10.736 1.00 59.41 89 ILE A C 1
ATOM 659 O O . ILE A 1 89 ? -5.430 -10.141 -11.487 1.00 59.41 89 ILE A O 1
ATOM 663 N N . ARG A 1 90 ? -3.504 -11.050 -10.766 1.00 59.56 90 ARG A N 1
ATOM 664 C CA . ARG A 1 90 ? -2.621 -10.290 -11.662 1.00 59.56 90 ARG A CA 1
ATOM 665 C C . ARG A 1 90 ? -2.769 -10.714 -13.129 1.00 59.56 90 ARG A C 1
ATOM 667 O O . ARG A 1 90 ? -2.741 -9.861 -14.012 1.00 59.56 90 ARG A O 1
ATOM 674 N N . ALA A 1 91 ? -2.982 -12.004 -13.393 1.00 54.62 91 ALA A N 1
ATOM 675 C CA . ALA A 1 91 ? -3.150 -12.538 -14.747 1.00 54.62 91 ALA A CA 1
ATOM 676 C C . ALA A 1 91 ? -4.478 -12.134 -15.424 1.00 54.62 91 ALA A C 1
ATOM 678 O O . ALA A 1 91 ? -4.545 -12.087 -16.650 1.00 54.62 91 ALA A O 1
ATOM 679 N N . GLY A 1 92 ? -5.523 -11.816 -14.651 1.00 54.47 92 GLY A N 1
ATOM 680 C CA . GLY A 1 92 ? -6.853 -11.488 -15.184 1.00 54.47 92 GLY A CA 1
ATOM 681 C C . GLY A 1 92 ? -7.092 -10.015 -15.547 1.00 54.47 92 GLY A C 1
ATOM 682 O O . GLY A 1 92 ? -8.128 -9.693 -16.126 1.00 54.47 92 GLY A O 1
ATOM 683 N N . SER A 1 93 ? -6.181 -9.096 -15.206 1.00 62.75 93 SER A N 1
ATOM 684 C CA . SER A 1 93 ? -6.415 -7.653 -15.370 1.00 62.75 93 SER A CA 1
ATOM 685 C C . SER A 1 93 ? -5.889 -7.107 -16.702 1.00 62.75 93 SER A C 1
ATOM 687 O O . SER A 1 93 ? -4.693 -7.181 -16.991 1.00 62.75 93 SER A O 1
ATOM 689 N N . ARG A 1 94 ? -6.765 -6.429 -17.465 1.00 57.06 94 ARG A N 1
ATOM 690 C CA . ARG A 1 94 ? -6.404 -5.651 -18.674 1.00 57.06 94 ARG A CA 1
ATOM 691 C C . ARG A 1 94 ? -5.277 -4.642 -18.412 1.00 57.06 94 ARG A C 1
ATOM 693 O O . ARG A 1 94 ? -4.513 -4.334 -19.322 1.00 57.06 94 ARG A O 1
ATOM 700 N N . PHE A 1 95 ? -5.159 -4.150 -17.176 1.00 66.00 95 PHE A N 1
ATOM 701 C CA . PHE A 1 95 ? -4.124 -3.197 -16.781 1.00 66.00 95 PHE A CA 1
ATOM 702 C C . PHE A 1 95 ? -2.731 -3.836 -16.742 1.00 66.00 95 PHE A C 1
ATOM 704 O O . PHE A 1 95 ? -1.785 -3.230 -17.230 1.00 66.00 95 PHE A O 1
ATOM 711 N N . CYS A 1 96 ? -2.598 -5.073 -16.244 1.00 62.78 96 CYS A N 1
ATOM 712 C CA . CYS A 1 96 ? -1.317 -5.791 -16.209 1.00 62.78 96 CYS A CA 1
ATOM 713 C C . CYS A 1 96 ? -0.821 -6.168 -17.614 1.00 62.78 96 CYS A C 1
ATOM 715 O O . CYS A 1 96 ? 0.383 -6.156 -17.867 1.00 62.78 96 CYS A O 1
ATOM 717 N N . ILE A 1 97 ? -1.743 -6.438 -18.541 1.00 63.88 97 ILE A N 1
ATOM 718 C CA . ILE A 1 97 ? -1.424 -6.708 -19.950 1.00 63.88 97 ILE A CA 1
ATOM 719 C C . ILE A 1 97 ? -0.867 -5.443 -20.621 1.00 63.88 97 ILE A C 1
ATOM 721 O O . ILE A 1 97 ? 0.239 -5.475 -21.158 1.00 63.88 97 ILE A O 1
ATOM 725 N N . ALA A 1 98 ? -1.562 -4.308 -20.489 1.00 68.62 98 ALA A N 1
ATOM 726 C CA . ALA A 1 98 ? -1.091 -3.018 -21.007 1.00 68.62 98 ALA A CA 1
ATOM 727 C C . ALA A 1 98 ? 0.237 -2.566 -20.360 1.00 68.62 98 ALA A C 1
ATOM 729 O O . ALA A 1 98 ? 1.071 -1.920 -20.995 1.00 68.62 98 ALA A O 1
ATOM 730 N N . LEU A 1 99 ? 0.464 -2.933 -19.095 1.00 70.19 99 LEU A N 1
ATOM 731 C CA . LEU A 1 99 ? 1.720 -2.706 -18.376 1.00 70.19 99 LEU A CA 1
ATOM 732 C C . LEU A 1 99 ? 2.900 -3.428 -19.022 1.00 70.19 99 LEU A C 1
ATOM 734 O O . LEU A 1 99 ? 3.965 -2.837 -19.210 1.00 70.19 99 LEU A O 1
ATOM 738 N N . LYS A 1 100 ? 2.695 -4.697 -19.383 1.00 68.94 100 LYS A N 1
ATOM 739 C CA . LYS A 1 100 ? 3.714 -5.534 -20.019 1.00 68.94 100 LYS A CA 1
ATOM 740 C C . LYS A 1 100 ? 4.130 -4.963 -21.377 1.00 68.94 100 LYS A C 1
ATOM 742 O O . LYS A 1 100 ? 5.317 -4.949 -21.695 1.00 68.94 100 LYS A O 1
ATOM 747 N N . GLU A 1 101 ? 3.173 -4.422 -22.128 1.00 74.50 101 GLU A N 1
ATOM 748 C CA . GLU A 1 101 ? 3.417 -3.743 -23.407 1.00 74.50 101 GLU A CA 1
ATOM 749 C C . GLU A 1 101 ? 4.207 -2.440 -23.224 1.00 74.50 101 GLU A C 1
ATOM 751 O O . GLU A 1 101 ? 5.258 -2.264 -23.841 1.00 74.50 101 GLU A O 1
ATOM 756 N N . ARG A 1 102 ? 3.781 -1.563 -22.303 1.00 75.94 102 ARG A N 1
ATOM 757 C CA . ARG A 1 102 ? 4.500 -0.316 -21.972 1.00 75.94 102 ARG A CA 1
ATOM 758 C C . ARG A 1 102 ? 5.932 -0.577 -21.493 1.00 75.94 102 ARG A C 1
ATOM 760 O O . ARG A 1 102 ? 6.831 0.204 -21.808 1.00 75.94 102 ARG A O 1
ATOM 767 N N . LYS A 1 103 ? 6.163 -1.677 -20.763 1.00 75.62 103 LYS A N 1
ATOM 768 C CA . LYS A 1 103 ? 7.505 -2.098 -20.330 1.00 75.62 103 LYS A CA 1
ATOM 769 C C . LYS A 1 103 ? 8.392 -2.509 -21.480 1.00 75.62 103 LYS A C 1
ATOM 771 O O . LYS A 1 103 ? 9.524 -2.034 -21.556 1.00 75.62 103 LYS A O 1
ATOM 776 N N . ALA A 1 104 ? 7.865 -3.329 -22.382 1.00 77.00 104 ALA A N 1
ATOM 777 C CA . ALA A 1 104 ? 8.587 -3.740 -23.574 1.00 77.00 104 ALA A CA 1
ATOM 778 C C . ALA A 1 104 ? 8.936 -2.532 -24.462 1.00 77.00 104 ALA A C 1
ATOM 780 O O . ALA A 1 104 ? 10.063 -2.433 -24.941 1.00 77.00 104 ALA A O 1
ATOM 781 N N . GLU A 1 105 ? 8.015 -1.575 -24.631 1.00 82.50 105 GLU A N 1
ATOM 782 C CA . GLU A 1 105 ? 8.276 -0.331 -25.370 1.00 82.50 105 GLU A CA 1
ATOM 783 C C . GLU A 1 105 ? 9.383 0.513 -24.726 1.00 82.50 105 GLU A C 1
ATOM 785 O O . GLU A 1 105 ? 10.277 1.002 -25.417 1.00 82.50 105 GLU A O 1
ATOM 790 N N . MET A 1 106 ? 9.340 0.698 -23.404 1.00 77.75 106 MET A N 1
ATOM 791 C CA . MET A 1 106 ? 10.332 1.503 -22.692 1.00 77.75 106 MET A CA 1
ATOM 792 C C . MET A 1 106 ? 11.716 0.846 -22.711 1.00 77.75 106 MET A C 1
ATOM 794 O O . MET A 1 106 ? 12.703 1.538 -22.947 1.00 77.75 106 MET A O 1
ATOM 798 N N . GLN A 1 107 ? 11.794 -0.479 -22.535 1.00 80.38 107 GLN A N 1
ATOM 799 C CA . GLN A 1 107 ? 13.050 -1.226 -22.646 1.00 80.38 107 GLN A CA 1
ATOM 800 C C . GLN A 1 107 ? 13.658 -1.086 -24.040 1.00 80.38 107 GLN A C 1
ATOM 802 O O . GLN A 1 107 ? 14.828 -0.729 -24.141 1.00 80.38 107 GLN A O 1
ATOM 807 N N . ARG A 1 108 ? 12.852 -1.235 -25.100 1.00 83.00 108 ARG A N 1
ATOM 808 C CA . ARG A 1 108 ? 13.307 -1.016 -26.482 1.00 83.00 108 ARG A CA 1
ATOM 809 C C . ARG A 1 108 ? 13.872 0.388 -26.679 1.00 83.00 108 ARG A C 1
ATOM 811 O O . ARG A 1 108 ? 14.965 0.525 -27.209 1.00 83.00 108 ARG A O 1
ATOM 818 N N . LYS A 1 109 ? 13.191 1.428 -26.185 1.00 85.19 109 LYS A N 1
ATOM 819 C CA . LYS A 1 109 ? 13.677 2.817 -26.294 1.00 85.19 109 LYS A CA 1
ATOM 820 C C . LYS A 1 109 ? 14.981 3.057 -25.532 1.00 85.19 109 LYS A C 1
ATOM 822 O O . LYS A 1 109 ? 15.850 3.762 -26.036 1.00 85.19 109 LYS A O 1
ATOM 827 N N . VAL A 1 110 ? 15.128 2.488 -24.335 1.00 84.94 110 VAL A N 1
ATOM 828 C CA . VAL A 1 110 ? 16.360 2.604 -23.534 1.00 84.94 110 VAL A CA 1
ATOM 829 C C . VAL A 1 110 ? 17.516 1.855 -24.200 1.00 84.94 110 VAL A C 1
ATOM 831 O O . VAL A 1 110 ? 18.641 2.347 -24.215 1.00 84.94 110 VAL A O 1
ATOM 834 N N . GLU A 1 111 ? 17.251 0.686 -24.774 1.00 85.75 111 GLU A N 1
ATOM 835 C CA . GLU A 1 111 ? 18.246 -0.141 -25.458 1.00 85.75 111 GLU A CA 1
ATOM 836 C C . GLU A 1 111 ? 18.681 0.490 -26.788 1.00 85.75 111 GLU A C 1
ATOM 838 O O . GLU A 1 111 ? 19.875 0.603 -27.053 1.00 85.75 111 GLU A O 1
ATOM 843 N N . GLU A 1 112 ? 17.740 1.046 -27.556 1.00 87.12 112 GLU A N 1
ATOM 844 C CA . GLU A 1 112 ? 18.025 1.879 -28.729 1.00 87.12 112 GLU A CA 1
ATOM 845 C C . GLU A 1 112 ? 18.834 3.132 -28.365 1.00 87.12 112 GLU A C 1
ATOM 847 O O . GLU A 1 112 ? 19.756 3.502 -29.094 1.00 87.12 112 GLU A O 1
ATOM 852 N N . GLN A 1 113 ? 18.527 3.797 -27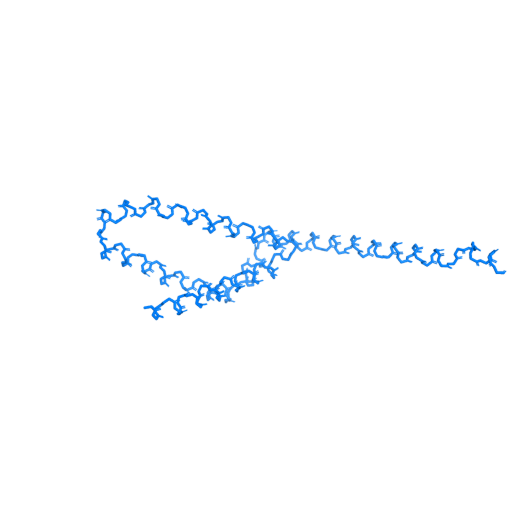.244 1.00 86.00 113 GLN A N 1
ATOM 853 C CA . GLN A 1 113 ? 19.305 4.941 -26.760 1.00 86.00 113 GLN A CA 1
ATOM 854 C C . GLN A 1 113 ? 20.728 4.536 -26.376 1.00 86.00 113 GLN A C 1
ATOM 856 O O . GLN A 1 113 ? 21.666 5.201 -26.811 1.00 86.00 113 GLN A O 1
ATOM 861 N N . LYS A 1 114 ? 20.905 3.427 -25.647 1.00 86.44 114 LYS A N 1
ATOM 862 C CA . LYS A 1 114 ? 22.231 2.896 -25.302 1.00 86.44 114 LYS A CA 1
ATOM 863 C C . LYS A 1 114 ? 23.035 2.531 -26.545 1.00 86.44 114 LYS A C 1
ATOM 865 O O . LYS A 1 114 ? 24.185 2.938 -26.641 1.00 86.44 114 LYS A O 1
ATOM 870 N N . GLN A 1 115 ? 22.428 1.854 -27.522 1.00 86.75 115 GLN A N 1
ATOM 871 C CA . GLN A 1 115 ? 23.096 1.519 -28.783 1.00 86.75 115 GLN A CA 1
ATOM 872 C C . GLN A 1 115 ? 23.469 2.769 -29.589 1.00 86.75 115 GLN A C 1
ATOM 874 O O . GLN A 1 115 ? 24.569 2.850 -30.134 1.00 86.75 115 GLN A O 1
ATOM 879 N N . ARG A 1 116 ? 22.588 3.778 -29.649 1.00 86.38 116 ARG A N 1
ATOM 880 C CA . ARG A 1 116 ? 22.895 5.069 -30.288 1.00 86.38 116 ARG A CA 1
ATOM 881 C C . ARG A 1 116 ? 24.030 5.795 -29.574 1.00 86.38 116 ARG A C 1
ATOM 883 O O . ARG A 1 116 ? 24.875 6.397 -30.236 1.00 86.38 116 ARG A O 1
ATOM 890 N N . GLU A 1 117 ? 24.058 5.747 -28.249 1.00 85.00 117 GLU A N 1
ATOM 891 C CA . GLU A 1 117 ? 25.086 6.388 -27.436 1.00 85.00 117 GLU A CA 1
ATOM 892 C C . GLU A 1 117 ? 26.433 5.655 -27.526 1.00 85.00 117 GLU A C 1
ATOM 894 O O . GLU A 1 117 ? 27.464 6.309 -27.680 1.00 85.00 117 GLU A O 1
ATOM 899 N N . GLU A 1 118 ? 26.445 4.319 -27.551 1.00 86.44 118 GLU A N 1
ATOM 900 C CA . GLU A 1 118 ? 27.637 3.506 -27.825 1.00 86.44 118 GLU A CA 1
ATOM 901 C C . GLU A 1 118 ? 28.168 3.733 -29.239 1.00 86.44 118 GLU A C 1
ATOM 903 O O . GLU A 1 118 ? 29.352 4.020 -29.406 1.00 86.44 118 GLU A O 1
ATOM 908 N N . ALA A 1 119 ? 27.307 3.699 -30.260 1.00 85.19 119 ALA A N 1
ATOM 909 C CA . ALA A 1 119 ? 27.705 3.992 -31.634 1.00 85.19 119 ALA A CA 1
ATOM 910 C C . ALA A 1 119 ? 28.268 5.417 -31.765 1.00 85.19 119 ALA A C 1
ATOM 912 O O . ALA A 1 119 ? 29.235 5.642 -32.494 1.00 85.19 119 ALA A O 1
ATOM 913 N N . ARG A 1 120 ? 27.703 6.387 -31.032 1.00 83.94 120 ARG A N 1
ATOM 914 C CA . ARG A 1 120 ? 28.236 7.753 -30.948 1.00 83.94 120 ARG A CA 1
ATOM 915 C C . ARG A 1 120 ? 29.589 7.789 -30.233 1.00 83.94 120 ARG A C 1
ATOM 917 O O . ARG A 1 120 ? 30.489 8.459 -30.726 1.00 83.94 120 ARG A O 1
ATOM 924 N N . ARG A 1 121 ? 29.769 7.065 -29.121 1.00 84.19 121 ARG A N 1
ATOM 925 C CA . ARG A 1 121 ? 31.058 6.962 -28.409 1.00 84.19 121 ARG A CA 1
ATOM 926 C C . ARG A 1 121 ? 32.148 6.328 -29.270 1.00 84.19 121 ARG A C 1
ATOM 928 O O . ARG A 1 121 ? 33.265 6.834 -29.271 1.00 84.19 121 ARG A O 1
ATOM 935 N N . ILE A 1 122 ? 31.833 5.267 -30.013 1.00 82.69 122 ILE A N 1
ATOM 936 C CA . ILE A 1 122 ? 32.775 4.610 -30.931 1.00 82.69 122 ILE A CA 1
ATOM 937 C C . ILE A 1 122 ? 33.174 5.578 -32.052 1.00 82.69 122 ILE A C 1
ATOM 939 O O . ILE A 1 122 ? 3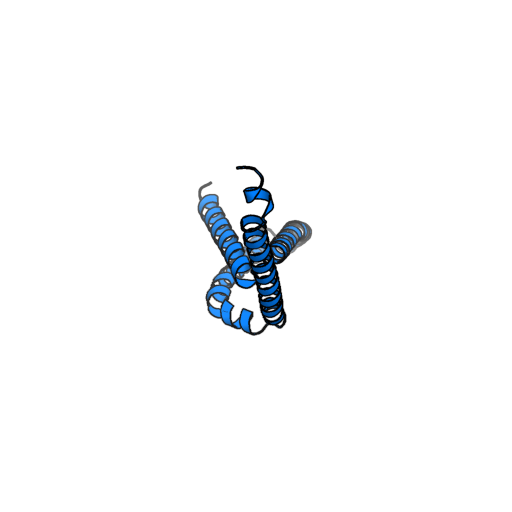4.363 5.789 -32.270 1.00 82.69 122 ILE A O 1
ATOM 943 N N . ARG A 1 123 ? 32.208 6.268 -32.680 1.00 78.50 123 ARG A N 1
ATOM 944 C CA . ARG A 1 123 ? 32.510 7.298 -33.693 1.00 78.50 123 ARG A CA 1
ATOM 945 C C . ARG A 1 123 ? 33.361 8.447 -33.154 1.00 78.50 123 ARG A C 1
ATOM 947 O O . ARG A 1 123 ? 34.216 8.943 -33.873 1.00 78.50 123 ARG A O 1
ATOM 954 N N . LEU A 1 124 ? 33.133 8.884 -31.914 1.00 76.81 124 LEU A N 1
ATOM 955 C CA . LEU A 1 124 ? 33.944 9.931 -31.282 1.00 76.81 124 LEU A CA 1
ATOM 956 C C . LEU A 1 124 ? 35.369 9.449 -30.975 1.00 76.81 124 LEU A C 1
ATOM 958 O O . LEU A 1 124 ? 36.302 10.238 -31.080 1.00 76.81 124 LEU A O 1
ATOM 962 N N . ARG A 1 125 ? 35.546 8.167 -30.626 1.00 71.19 125 ARG A N 1
ATOM 963 C CA . ARG A 1 125 ? 36.863 7.559 -30.383 1.00 71.19 125 ARG A CA 1
ATOM 964 C C . ARG A 1 125 ? 37.698 7.426 -31.657 1.00 71.19 125 ARG A C 1
ATOM 966 O O . ARG A 1 125 ? 38.903 7.648 -31.593 1.00 71.19 125 ARG A O 1
ATOM 973 N N . ASP A 1 126 ? 37.057 7.108 -32.778 1.00 69.81 126 ASP A N 1
ATOM 974 C CA . ASP A 1 126 ? 37.704 6.979 -34.093 1.00 69.81 126 ASP A CA 1
ATOM 975 C C . ASP A 1 126 ? 37.725 8.297 -34.888 1.00 69.81 126 ASP A C 1
ATOM 977 O O . ASP A 1 126 ? 38.190 8.330 -36.029 1.00 69.81 126 ASP A O 1
ATOM 981 N N . SER A 1 127 ? 37.239 9.396 -34.298 1.00 64.56 127 SER A N 1
ATOM 982 C CA . SER A 1 127 ? 37.238 10.706 -34.943 1.00 64.56 127 SER A CA 1
ATOM 983 C C . SER A 1 127 ? 38.687 11.171 -35.189 1.00 64.56 127 SER A C 1
ATOM 985 O O . SER A 1 127 ? 39.475 11.239 -34.238 1.00 64.56 127 SER A O 1
ATOM 987 N N . PRO A 1 128 ? 39.065 11.509 -36.438 1.00 57.28 128 PRO A N 1
ATOM 988 C CA . PRO A 1 128 ? 40.450 11.785 -36.836 1.00 57.28 128 PRO A CA 1
ATOM 989 C C . PRO A 1 128 ? 41.084 13.000 -36.140 1.00 57.28 128 PRO A C 1
ATOM 991 O O . PRO A 1 128 ? 42.303 13.121 -36.152 1.00 57.28 128 PRO A O 1
ATOM 994 N N . ALA A 1 129 ? 40.297 13.835 -35.452 1.00 56.47 129 ALA A N 1
ATOM 995 C CA . ALA A 1 129 ? 40.776 15.003 -34.711 1.00 56.47 129 ALA A CA 1
ATOM 996 C C . ALA A 1 129 ? 41.796 14.675 -33.597 1.00 56.47 129 ALA A C 1
ATOM 998 O O . ALA A 1 129 ? 42.584 15.534 -33.230 1.00 56.47 129 ALA A O 1
ATOM 999 N N . ARG A 1 130 ? 41.842 13.434 -33.078 1.00 54.09 130 ARG A N 1
ATOM 1000 C CA . ARG A 1 130 ? 42.878 13.025 -32.104 1.00 54.09 130 ARG A CA 1
ATOM 1001 C C . ARG A 1 130 ? 44.229 12.682 -32.754 1.00 54.09 130 ARG A C 1
ATOM 1003 O O . ARG A 1 130 ? 45.227 12.591 -32.050 1.00 54.09 130 ARG A O 1
ATOM 1010 N N . LYS A 1 131 ? 44.273 12.453 -34.072 1.00 50.41 131 LYS A N 1
ATOM 1011 C CA . LYS A 1 131 ? 45.516 12.162 -34.809 1.00 50.41 131 LYS A CA 1
ATOM 1012 C C . LYS A 1 131 ? 46.232 13.419 -35.318 1.00 50.41 131 LYS A C 1
ATOM 1014 O O . LYS A 1 131 ? 47.335 13.283 -35.822 1.00 50.41 131 LYS A O 1
ATOM 1019 N N . GLU A 1 132 ? 45.633 14.602 -35.178 1.00 52.53 132 GLU A N 1
ATOM 1020 C CA . GLU A 1 132 ? 46.266 15.888 -35.524 1.00 52.53 132 GLU A CA 1
ATOM 1021 C C . GLU A 1 132 ? 46.911 16.601 -34.317 1.00 52.53 132 GLU A C 1
ATOM 1023 O O . GLU A 1 132 ? 47.536 17.640 -34.495 1.00 52.53 132 GLU A O 1
ATOM 1028 N N . GLU A 1 133 ? 46.807 16.047 -33.101 1.00 53.84 133 GLU A N 1
ATOM 1029 C CA . GLU A 1 133 ? 47.401 16.609 -31.869 1.00 53.84 133 GLU A CA 1
ATOM 1030 C C . GLU A 1 133 ? 48.654 15.853 -31.361 1.00 53.84 133 GLU A C 1
ATOM 1032 O O . GLU A 1 133 ? 49.108 16.116 -30.247 1.00 53.84 133 GLU A O 1
ATOM 1037 N N . VAL A 1 134 ? 49.226 14.925 -32.148 1.00 45.78 134 VAL A N 1
ATOM 1038 C CA . VAL A 1 134 ? 50.492 14.220 -31.828 1.00 45.78 134 VAL A CA 1
ATOM 1039 C C . VAL A 1 134 ? 51.493 14.334 -32.966 1.00 45.78 134 VAL A C 1
ATOM 1041 O O . VAL A 1 134 ? 51.097 14.026 -34.111 1.00 45.78 134 VAL A O 1
#

Radius of gyration: 25.99 Å; chains: 1; bounding box: 76×34×64 Å